Protein AF-U2P6G2-F1 (afdb_monomer_lite)

Foldseek 3Di:
DDDPDPPPDDDDDPPVPDDLVRVLVVLVVVLVCCVPDPVSVVDPVSVVVSVVSVVVSVVSVVVVVCVPDHPVVVVVVVLLVQLVVLVVVLLVLLVVQCPPPDPVLNVLSVVLNVVVVVLVQDPPDDSVSNLVSLVVNLVCCVPVSVVSCVVSVVVVSSVSNVVSD

Organism: NCBI:txid1115809

Secondary structure (DSSP, 8-state):
--------------GGG--HHHHHHHHHHHHHHHHH-TTGGG-HHHHHHHHHHHHHHHHHHHHHHHHS--HHHHHHHHHHHHHHHHHHHHHHHHHHHTT-SSHHHHHHHHHHHHHHHHHT--TTS-HHHHHHHHHHHHHHHHTTTHHHHHHTT-HHHHHHHHHH-

Radius of gyration: 31.54 Å; chains: 1; bounding box: 61×28×94 Å

Sequence (165 aa):
MANESKVIQIDTIGLHGMTNDAHFMYMKDVENAMETDKVAKTMERIQANVAILKAAVDKEDEYLILSKKSQYTDKITTKDKERDSIFRGYRTAVKGLLRMPVADMAKAAADLWQHLKDYDIAPNMQLERETARIMNLVDDLDTKYAAQVKILSLKPYVDALKAAN

Structure (mmCIF, N/CA/C/O backbone):
data_AF-U2P6G2-F1
#
_entry.id   AF-U2P6G2-F1
#
loop_
_atom_site.group_PDB
_atom_site.id
_atom_site.type_symbol
_atom_site.label_atom_id
_atom_site.label_alt_id
_atom_site.label_comp_id
_atom_site.label_asym_id
_atom_site.label_entity_id
_atom_site.label_seq_id
_atom_site.pdbx_PDB_ins_code
_atom_site.Cartn_x
_atom_site.Cartn_y
_atom_site.Cartn_z
_atom_site.occupancy
_atom_site.B_iso_or_equiv
_atom_site.auth_seq_id
_atom_site.auth_comp_id
_atom_site.auth_asym_id
_atom_site.auth_atom_id
_atom_site.pdbx_PDB_model_num
ATOM 1 N N . MET A 1 1 ? -35.240 15.792 66.476 1.00 39.00 1 MET A N 1
ATOM 2 C CA . MET A 1 1 ? -35.443 15.401 65.065 1.00 39.00 1 MET A CA 1
ATOM 3 C C . MET A 1 1 ? -34.060 15.302 64.452 1.00 39.00 1 MET A C 1
ATOM 5 O O . MET A 1 1 ? -33.349 16.297 64.468 1.00 39.00 1 MET A O 1
ATOM 9 N N . ALA A 1 2 ? -33.606 14.093 64.122 1.00 41.34 2 ALA A N 1
ATOM 10 C CA . ALA A 1 2 ? -32.206 13.830 63.802 1.00 41.34 2 ALA A CA 1
ATOM 11 C C . ALA A 1 2 ? -31.964 13.807 62.286 1.00 41.34 2 ALA A C 1
ATOM 13 O O . ALA A 1 2 ? -32.577 13.018 61.579 1.00 41.34 2 ALA A O 1
ATOM 14 N N . ASN A 1 3 ? -31.013 14.650 61.880 1.00 46.12 3 ASN A N 1
ATOM 15 C CA . ASN A 1 3 ? -30.025 14.460 60.820 1.00 46.12 3 ASN A CA 1
ATOM 16 C C . ASN A 1 3 ? -30.546 14.161 59.401 1.00 46.12 3 ASN A C 1
ATOM 18 O O . ASN A 1 3 ? -30.533 13.021 58.942 1.00 46.12 3 ASN A O 1
ATOM 22 N N . GLU A 1 4 ? -30.894 15.219 58.666 1.00 51.47 4 GLU A N 1
ATOM 23 C CA . GLU A 1 4 ? -30.847 15.191 57.204 1.00 51.47 4 GLU A CA 1
ATOM 24 C C . GLU A 1 4 ? -29.383 15.014 56.787 1.00 51.47 4 GLU A C 1
ATOM 26 O O . GLU A 1 4 ? -28.568 15.937 56.843 1.00 51.47 4 GLU A O 1
ATOM 31 N N . SER A 1 5 ? -29.019 13.786 56.426 1.00 54.84 5 SER A N 1
ATOM 32 C CA . SER A 1 5 ? -27.757 13.485 55.764 1.00 54.84 5 SER A CA 1
ATOM 33 C C . SER A 1 5 ? -27.605 14.416 54.561 1.00 54.84 5 SER A C 1
ATOM 35 O O . SER A 1 5 ? -28.368 14.301 53.603 1.00 54.84 5 SER A O 1
ATOM 37 N N . LYS A 1 6 ? -26.631 15.335 54.608 1.00 56.66 6 LYS A N 1
ATOM 38 C CA . LYS A 1 6 ? -26.174 16.104 53.443 1.00 56.66 6 LYS A CA 1
ATOM 39 C C . LYS A 1 6 ? -25.606 15.126 52.418 1.00 56.66 6 LYS A C 1
ATOM 41 O O . LYS A 1 6 ? -24.405 14.872 52.384 1.00 56.66 6 LYS A O 1
ATOM 46 N N . VAL A 1 7 ? -26.483 14.544 51.612 1.00 61.47 7 VAL A N 1
ATOM 47 C CA . VAL A 1 7 ? -26.094 13.835 50.402 1.00 61.47 7 VAL A CA 1
ATOM 48 C C . VAL A 1 7 ? -25.554 14.907 49.465 1.00 61.47 7 VAL A C 1
ATOM 50 O O . VAL A 1 7 ? -26.285 15.804 49.050 1.00 61.47 7 VAL A O 1
ATOM 53 N N . ILE A 1 8 ? -24.248 14.873 49.208 1.00 64.12 8 ILE A N 1
ATOM 54 C CA . ILE A 1 8 ? -23.627 15.740 48.210 1.00 64.12 8 ILE A CA 1
ATOM 55 C C . ILE A 1 8 ? -24.179 15.281 46.862 1.00 64.12 8 ILE A C 1
ATOM 57 O O . ILE A 1 8 ? -23.872 14.181 46.404 1.00 64.12 8 ILE A O 1
ATOM 61 N N . GLN A 1 9 ? -25.050 16.093 46.267 1.00 65.81 9 GLN A N 1
ATOM 62 C CA . GLN A 1 9 ? -25.583 15.826 44.941 1.00 65.81 9 GLN A CA 1
ATOM 63 C C . GLN A 1 9 ? -24.444 15.983 43.932 1.00 65.81 9 GLN A C 1
ATOM 65 O O . GLN A 1 9 ? -23.849 17.053 43.817 1.00 65.81 9 GLN A O 1
ATOM 70 N N . ILE A 1 10 ? -24.124 14.901 43.226 1.00 69.75 10 ILE A N 1
ATOM 71 C CA . ILE A 1 10 ? -23.267 14.977 42.045 1.00 69.75 10 ILE A CA 1
ATOM 72 C C . ILE A 1 10 ? -24.093 15.674 40.964 1.00 69.75 10 ILE A C 1
ATOM 74 O O . ILE A 1 10 ? -25.221 15.261 40.703 1.00 69.75 10 ILE A O 1
ATOM 78 N N . ASP A 1 11 ? -23.548 16.753 40.405 1.00 70.06 11 ASP A N 1
ATOM 79 C CA . ASP A 1 11 ? -24.224 17.573 39.401 1.00 70.06 11 ASP A CA 1
ATOM 80 C C . ASP A 1 11 ? -24.158 16.872 38.029 1.00 70.06 11 ASP A C 1
ATOM 82 O O . ASP A 1 11 ? -24.821 15.859 37.813 1.00 70.06 11 ASP A O 1
ATOM 86 N N . THR A 1 12 ? -23.293 17.317 37.115 1.00 68.00 12 THR A N 1
ATOM 87 C CA . THR A 1 12 ? -23.110 16.666 35.807 1.00 68.00 12 THR A CA 1
ATOM 88 C C . THR A 1 12 ? -21.743 15.992 35.717 1.00 68.00 12 THR A C 1
ATOM 90 O O . THR A 1 12 ? -20.712 16.632 35.918 1.00 68.00 12 THR A O 1
ATOM 93 N N . ILE A 1 13 ? -21.714 14.701 35.374 1.00 70.56 13 ILE A N 1
ATOM 94 C CA . ILE A 1 13 ? -20.464 14.002 35.051 1.00 70.56 13 ILE A CA 1
ATOM 95 C C . ILE A 1 13 ? -20.005 14.478 33.666 1.00 70.56 13 ILE A C 1
ATOM 97 O O . ILE A 1 13 ? -20.688 14.274 32.663 1.00 70.56 13 ILE A O 1
ATOM 101 N N . GLY A 1 14 ? -18.849 15.140 33.608 1.00 71.50 14 GLY A N 1
ATOM 102 C CA . GLY A 1 14 ? -18.268 15.686 32.379 1.00 71.50 14 GLY A CA 1
ATOM 103 C C . GLY A 1 14 ? -17.639 14.619 31.481 1.00 71.50 14 GLY A C 1
ATOM 104 O O . GLY A 1 14 ? -16.422 14.581 31.334 1.00 71.50 14 GLY A O 1
ATOM 105 N N . LEU A 1 15 ? -18.461 13.773 30.856 1.00 67.00 15 LEU A N 1
ATOM 106 C CA . LEU A 1 15 ? -18.000 12.642 30.033 1.00 67.00 15 LEU A CA 1
ATOM 107 C C . LEU A 1 15 ? -17.249 13.070 28.756 1.00 67.00 15 LEU A C 1
ATOM 109 O O . LEU A 1 15 ? -16.386 12.346 28.277 1.00 67.00 15 LEU A O 1
ATOM 113 N N . HIS A 1 16 ? -17.534 14.265 28.224 1.00 68.56 16 HIS A N 1
ATOM 114 C CA . HIS A 1 16 ? -16.947 14.790 26.979 1.00 68.56 16 HIS A CA 1
ATOM 115 C C . HIS A 1 16 ? -15.408 14.859 26.992 1.00 68.56 16 HIS A C 1
ATOM 117 O O . HIS A 1 16 ? -14.782 14.699 25.945 1.00 68.56 16 HIS A O 1
ATOM 123 N N . GLY A 1 17 ? -14.802 15.116 28.154 1.00 72.75 17 GLY A N 1
ATOM 124 C CA . GLY A 1 17 ? -13.350 15.253 28.285 1.00 72.75 17 GLY A CA 1
ATOM 125 C C . GLY A 1 17 ? -12.617 13.950 28.607 1.00 72.75 17 GLY A C 1
ATOM 126 O O . GLY A 1 17 ? -11.392 13.965 28.714 1.00 72.75 17 GLY A O 1
ATOM 127 N N . MET A 1 18 ? -13.333 12.840 28.809 1.00 81.12 18 MET A N 1
ATOM 128 C CA . MET A 1 18 ? -12.726 11.574 29.211 1.00 81.12 18 MET A CA 1
ATOM 129 C C . MET A 1 18 ? -12.208 10.820 27.988 1.00 81.12 18 MET A C 1
ATOM 131 O O . MET A 1 18 ? -12.921 10.628 27.006 1.00 81.12 18 MET A O 1
ATOM 135 N N . THR A 1 19 ? -10.956 10.366 28.053 1.00 84.50 19 THR A N 1
ATOM 136 C CA . THR A 1 19 ? -10.454 9.370 27.103 1.00 84.50 19 THR A CA 1
ATOM 137 C C . THR A 1 19 ? -11.186 8.043 27.319 1.00 84.50 19 THR A C 1
ATOM 139 O O . THR A 1 19 ? -11.659 7.774 28.424 1.00 84.50 19 THR A O 1
ATOM 142 N N . ASN A 1 20 ? -11.248 7.188 26.292 1.00 84.19 20 ASN A N 1
ATOM 143 C CA . ASN A 1 20 ? -11.922 5.887 26.400 1.00 84.19 20 ASN A CA 1
ATOM 144 C C . ASN A 1 20 ? -11.376 5.044 27.571 1.00 84.19 20 ASN A C 1
ATOM 146 O O . ASN A 1 20 ? -12.158 4.444 28.296 1.00 84.19 20 ASN A O 1
ATOM 150 N N . ASP A 1 21 ? -10.058 5.061 27.826 1.00 83.12 21 ASP A N 1
ATOM 151 C CA . ASP A 1 21 ? -9.473 4.356 28.980 1.00 83.12 21 ASP A CA 1
ATOM 152 C C . ASP A 1 21 ? -9.928 4.960 30.327 1.00 83.12 21 ASP A C 1
ATOM 154 O O . ASP A 1 21 ? -10.181 4.229 31.282 1.00 83.12 21 ASP A O 1
ATOM 158 N N . ALA A 1 22 ? -10.057 6.291 30.422 1.00 86.62 22 ALA A N 1
ATOM 159 C CA . ALA A 1 22 ? -10.524 6.948 31.644 1.00 86.62 22 ALA A CA 1
ATOM 160 C C . ALA A 1 22 ? -12.007 6.659 31.914 1.00 86.62 22 ALA A C 1
ATOM 162 O O . ALA A 1 22 ? -12.395 6.468 33.066 1.00 86.62 22 ALA A O 1
ATOM 163 N N . HIS A 1 23 ? -12.826 6.614 30.860 1.00 89.19 23 HIS A N 1
ATOM 164 C CA . HIS A 1 23 ? -14.231 6.224 30.956 1.00 89.19 23 HIS A CA 1
ATOM 165 C C . HIS A 1 23 ? -14.369 4.771 31.422 1.00 89.19 23 HIS A C 1
ATOM 167 O O . HIS A 1 23 ? -15.064 4.511 32.402 1.00 89.19 23 HIS A O 1
ATOM 173 N N . PHE A 1 24 ? -13.639 3.849 30.792 1.00 89.81 24 PHE A N 1
ATOM 174 C CA . PHE A 1 24 ? -13.659 2.436 31.155 1.00 89.81 24 PHE A CA 1
ATOM 175 C C . PHE A 1 24 ? -13.279 2.206 32.624 1.00 89.81 24 PHE A C 1
ATOM 177 O O . PHE A 1 24 ? -13.990 1.514 33.354 1.00 89.81 24 PHE A O 1
ATOM 184 N N . MET A 1 25 ? -12.201 2.847 33.095 1.00 89.69 25 MET A N 1
ATOM 185 C CA . MET A 1 25 ? -11.783 2.749 34.498 1.00 89.69 25 MET A CA 1
ATOM 186 C C . MET A 1 25 ? -12.842 3.296 35.457 1.00 89.69 25 MET A C 1
ATOM 188 O O . MET A 1 25 ? -13.141 2.657 36.462 1.00 89.69 25 MET A O 1
ATOM 192 N N . TYR A 1 26 ? -13.460 4.432 35.122 1.00 90.00 26 TYR A N 1
ATOM 193 C CA . TYR A 1 26 ? -14.559 4.978 35.913 1.00 90.00 26 TYR A CA 1
ATOM 194 C C . TYR A 1 26 ? -15.734 3.995 36.005 1.00 90.00 26 TYR A C 1
ATOM 196 O O . TYR A 1 26 ? -16.240 3.742 37.096 1.00 90.00 26 TYR A O 1
ATOM 204 N N . MET A 1 27 ? -16.138 3.384 34.889 1.00 91.62 27 MET A N 1
ATOM 205 C CA . MET A 1 27 ? -17.233 2.411 34.878 1.00 91.62 27 MET A CA 1
ATOM 206 C C . MET A 1 27 ? -16.897 1.137 35.663 1.00 91.62 27 MET A C 1
ATOM 208 O O . MET A 1 27 ? -17.776 0.597 36.338 1.00 91.62 27 MET A O 1
ATOM 212 N N . LYS A 1 28 ? -15.629 0.702 35.663 1.00 90.81 28 LYS A N 1
ATOM 213 C CA . LYS A 1 28 ? -15.159 -0.410 36.503 1.00 90.81 28 LYS A CA 1
ATOM 214 C C . LYS A 1 28 ? -15.216 -0.078 37.995 1.00 90.81 28 LYS A C 1
ATOM 216 O O . LYS A 1 28 ? -15.590 -0.928 38.804 1.00 90.81 28 LYS A O 1
ATOM 221 N N . ASP A 1 29 ? -14.906 1.160 38.368 1.00 91.38 29 ASP A N 1
ATOM 222 C CA . ASP A 1 29 ? -15.040 1.629 39.749 1.00 91.38 29 ASP A CA 1
ATOM 223 C C . ASP A 1 29 ? -16.511 1.706 40.182 1.00 91.38 29 ASP A C 1
ATOM 225 O O . ASP A 1 29 ? -16.843 1.299 41.298 1.00 91.38 29 ASP A O 1
ATOM 229 N N . VAL A 1 30 ? -17.411 2.158 39.297 1.00 89.38 30 VAL A N 1
ATOM 230 C CA . VAL A 1 30 ? -18.862 2.141 39.552 1.00 89.38 30 VAL A CA 1
ATOM 231 C C . VAL A 1 30 ? -19.367 0.710 39.733 1.00 89.38 30 VAL A C 1
ATOM 233 O O . VAL A 1 30 ? -20.077 0.441 40.701 1.00 89.38 30 VAL A O 1
ATOM 236 N N . GLU A 1 31 ? -18.983 -0.218 38.852 1.00 90.25 31 GLU A N 1
ATOM 237 C CA . GLU A 1 31 ? -19.295 -1.644 38.992 1.00 90.25 31 GLU A CA 1
ATOM 238 C C . GLU A 1 31 ? -18.855 -2.160 40.372 1.00 90.25 31 GLU A C 1
ATOM 240 O O . GLU A 1 31 ? -19.688 -2.641 41.143 1.00 90.25 31 GLU A O 1
ATOM 245 N N . ASN A 1 32 ? -17.581 -1.969 40.731 1.00 89.44 32 ASN A N 1
ATOM 246 C CA . ASN A 1 32 ? -17.019 -2.407 42.011 1.00 89.44 32 ASN A CA 1
ATOM 247 C C . ASN A 1 32 ? -17.745 -1.800 43.221 1.00 89.44 32 ASN A C 1
ATOM 249 O O . ASN A 1 32 ? -17.992 -2.492 44.213 1.00 89.44 32 ASN A O 1
ATOM 253 N N . ALA A 1 33 ? -18.104 -0.516 43.169 1.00 88.88 33 ALA A N 1
ATOM 254 C CA . ALA A 1 33 ? -18.842 0.140 44.245 1.00 88.88 33 ALA A CA 1
ATOM 255 C C . ALA A 1 33 ? -20.230 -0.495 44.440 1.00 88.88 33 ALA A C 1
ATOM 257 O O . ALA A 1 33 ? -20.615 -0.821 45.566 1.00 88.88 33 ALA A O 1
ATOM 258 N N . MET A 1 34 ? -20.953 -0.755 43.348 1.00 85.38 34 MET A N 1
ATOM 259 C CA . MET A 1 34 ? -22.274 -1.391 43.394 1.00 85.38 34 MET A CA 1
ATOM 260 C C . MET A 1 34 ? -22.211 -2.852 43.868 1.00 85.38 34 MET A C 1
ATOM 262 O O . MET A 1 34 ? -23.137 -3.346 44.513 1.00 85.38 34 MET A O 1
ATOM 266 N N . GLU A 1 35 ? -21.102 -3.534 43.590 1.00 83.25 35 GLU A N 1
ATOM 267 C CA . GLU A 1 35 ? -20.820 -4.906 44.019 1.00 83.25 35 GLU A CA 1
ATOM 268 C C . GLU A 1 35 ? -20.334 -5.037 45.459 1.00 83.25 35 GLU A C 1
ATOM 270 O O . GLU A 1 35 ? -20.285 -6.144 45.995 1.00 83.25 35 GLU A O 1
ATOM 275 N N . THR A 1 36 ? -19.912 -3.953 46.096 1.00 86.12 36 THR A N 1
ATOM 276 C CA . THR A 1 36 ? -19.357 -3.982 47.456 1.00 86.12 36 THR A CA 1
ATOM 277 C C . THR A 1 36 ? -20.287 -3.330 48.468 1.00 86.12 36 THR A C 1
ATOM 279 O O . THR A 1 36 ? -20.277 -3.730 49.637 1.00 86.12 36 THR A O 1
ATOM 282 N N . ASP A 1 37 ? -21.153 -2.417 48.025 1.00 88.00 37 ASP A N 1
ATOM 283 C CA . ASP A 1 37 ? -22.135 -1.764 48.878 1.00 88.00 37 ASP A CA 1
ATOM 284 C C . ASP A 1 37 ? -23.149 -2.762 49.470 1.00 88.00 37 ASP A C 1
ATOM 286 O O . ASP A 1 37 ? -23.779 -3.573 48.785 1.00 88.00 37 ASP A O 1
ATOM 290 N N . LYS A 1 38 ? -23.302 -2.714 50.797 1.00 83.75 38 LYS A N 1
ATOM 291 C CA . LYS A 1 38 ? -24.117 -3.675 51.554 1.00 83.75 38 LYS A CA 1
ATOM 292 C C . LYS A 1 38 ? -25.619 -3.488 51.335 1.00 83.75 38 LYS A C 1
ATOM 294 O O . LYS A 1 38 ? -26.359 -4.453 51.493 1.00 83.75 38 LYS A O 1
ATOM 299 N N . VAL A 1 39 ? -26.067 -2.276 51.008 1.00 82.50 39 VAL A N 1
ATOM 300 C CA . VAL A 1 39 ? -27.485 -1.948 50.793 1.00 82.50 39 VAL A CA 1
ATOM 301 C C . VAL A 1 39 ? -27.872 -2.228 49.342 1.00 82.50 39 VAL A C 1
ATOM 303 O O . VAL A 1 39 ? -28.914 -2.822 49.084 1.00 82.50 39 VAL A O 1
ATOM 306 N N . ALA A 1 40 ? -27.005 -1.896 48.387 1.00 76.88 40 ALA A N 1
ATOM 307 C CA . ALA A 1 40 ? -27.194 -2.199 46.972 1.00 76.88 40 ALA A CA 1
ATOM 308 C C . ALA A 1 40 ? -27.365 -3.707 46.712 1.00 76.88 40 ALA A C 1
ATOM 310 O O . ALA A 1 40 ? -28.152 -4.106 45.851 1.00 76.88 40 ALA A O 1
ATOM 311 N N . LYS A 1 41 ? -26.678 -4.553 47.493 1.00 79.75 41 LYS A N 1
ATOM 312 C CA . LYS A 1 41 ? -26.791 -6.022 47.433 1.00 79.75 41 LYS A CA 1
ATOM 313 C C . LYS A 1 41 ? -28.154 -6.576 47.800 1.00 79.75 41 LYS A C 1
ATOM 315 O O . LYS A 1 41 ? -28.541 -7.617 47.281 1.00 79.75 41 LYS A O 1
ATOM 320 N N . THR A 1 42 ? -28.865 -5.923 48.711 1.00 81.19 42 THR A N 1
ATOM 321 C CA . THR A 1 42 ? -30.153 -6.426 49.204 1.00 81.19 42 THR A CA 1
ATOM 322 C C . THR A 1 42 ? -31.324 -5.969 48.336 1.00 81.19 42 THR A C 1
ATOM 324 O O . THR A 1 42 ? -32.430 -6.483 48.482 1.00 81.19 42 THR A O 1
ATOM 327 N N . MET A 1 43 ? -31.092 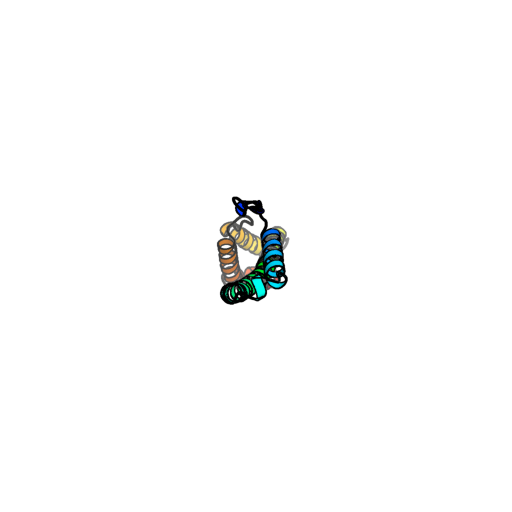-5.033 47.409 1.00 85.69 43 MET A N 1
ATOM 328 C CA . MET A 1 43 ? -32.111 -4.494 46.514 1.00 85.69 43 MET A CA 1
ATOM 329 C C . MET A 1 43 ? -32.099 -5.197 45.153 1.00 85.69 43 MET A C 1
ATOM 331 O O . MET A 1 43 ? -31.259 -4.930 44.296 1.00 85.69 43 MET A O 1
ATOM 335 N N . GLU A 1 44 ? -33.104 -6.032 44.910 1.00 83.69 44 GLU A N 1
ATOM 336 C CA . GLU A 1 44 ? -33.234 -6.847 43.694 1.00 83.69 44 GLU A CA 1
ATOM 337 C C . GLU A 1 44 ? -33.227 -6.013 42.394 1.00 83.69 44 GLU A C 1
ATOM 339 O O . GLU A 1 44 ? -32.531 -6.341 41.432 1.00 83.69 44 GLU A O 1
ATOM 344 N N . ARG A 1 45 ? -33.905 -4.854 42.391 1.00 82.00 45 ARG A N 1
ATOM 345 C CA . ARG A 1 45 ? -33.905 -3.910 41.253 1.00 82.00 45 ARG A CA 1
ATOM 346 C C . ARG A 1 45 ? -32.512 -3.358 40.942 1.00 82.00 45 ARG A C 1
ATOM 348 O O . ARG A 1 45 ? -32.216 -3.044 39.792 1.00 82.00 45 ARG A O 1
ATOM 355 N N . ILE A 1 46 ? -31.673 -3.190 41.962 1.00 82.44 46 ILE A N 1
ATOM 356 C CA . ILE A 1 46 ? -30.299 -2.719 41.781 1.00 82.44 46 ILE A CA 1
ATOM 357 C C . ILE A 1 46 ? -29.457 -3.843 41.183 1.00 82.44 46 ILE A C 1
ATOM 359 O O . ILE A 1 46 ? -28.777 -3.614 40.189 1.00 82.44 46 ILE A O 1
ATOM 363 N N . GLN A 1 47 ? -29.578 -5.063 41.707 1.00 84.44 47 GLN A N 1
ATOM 364 C CA . GLN A 1 47 ? -28.838 -6.227 41.211 1.00 84.44 47 GLN A CA 1
ATOM 365 C C . GLN A 1 47 ? -29.128 -6.539 39.734 1.00 84.44 47 GLN A C 1
ATOM 367 O O . GLN A 1 47 ? -28.201 -6.822 38.976 1.00 84.44 47 GLN A O 1
ATOM 372 N N . ALA A 1 48 ? -30.381 -6.392 39.289 1.00 87.12 48 ALA A N 1
ATOM 373 C CA . ALA A 1 48 ? -30.733 -6.538 37.874 1.00 87.12 48 ALA A CA 1
ATOM 374 C C . ALA A 1 48 ? -29.975 -5.543 36.971 1.00 87.12 48 ALA A C 1
ATOM 376 O O . ALA A 1 48 ? -29.474 -5.917 35.912 1.00 87.12 48 ALA A O 1
ATOM 377 N N . ASN A 1 49 ? -29.834 -4.287 37.407 1.00 86.50 49 ASN A N 1
ATOM 378 C CA . ASN A 1 49 ? -29.086 -3.271 36.664 1.00 86.50 49 ASN A CA 1
ATOM 379 C C . ASN A 1 49 ? -27.568 -3.465 36.760 1.00 86.50 49 ASN A C 1
ATOM 381 O O . ASN A 1 49 ? -26.870 -3.176 35.793 1.00 86.50 49 ASN A O 1
ATOM 385 N N . VAL A 1 50 ? -27.053 -3.984 37.881 1.00 88.81 50 VAL A N 1
ATOM 386 C CA . VAL A 1 50 ? -25.628 -4.330 38.026 1.00 88.81 50 VAL A CA 1
ATOM 387 C C . VAL A 1 50 ? -25.233 -5.412 37.023 1.00 88.81 50 VAL A C 1
ATOM 389 O O . VAL A 1 50 ? -24.197 -5.287 36.380 1.00 88.81 50 VAL A O 1
ATOM 392 N N . ALA A 1 51 ? -26.071 -6.429 36.813 1.00 88.81 51 ALA A N 1
ATOM 393 C CA . ALA A 1 51 ? -25.806 -7.459 35.807 1.00 88.81 51 ALA A CA 1
ATOM 394 C C . ALA A 1 51 ? -25.743 -6.886 34.377 1.00 88.81 51 ALA A C 1
ATOM 396 O O . ALA A 1 51 ? -24.863 -7.252 33.599 1.00 88.81 51 ALA A O 1
ATOM 397 N N . ILE A 1 52 ? -26.643 -5.955 34.039 1.00 92.50 52 ILE A N 1
ATOM 398 C CA . ILE A 1 52 ? -26.638 -5.263 32.739 1.00 92.50 52 ILE A CA 1
ATOM 399 C C . ILE A 1 52 ? -25.386 -4.389 32.598 1.00 92.50 52 ILE A C 1
ATOM 401 O O . ILE A 1 52 ? -24.737 -4.416 31.554 1.00 92.50 52 ILE A O 1
ATOM 405 N N . LEU A 1 53 ? -25.034 -3.644 33.650 1.00 91.25 53 LEU A N 1
ATOM 406 C CA . LEU A 1 53 ? -23.839 -2.804 33.695 1.00 91.25 53 LEU A CA 1
ATOM 407 C C . LEU A 1 53 ? -22.576 -3.636 33.468 1.00 91.25 53 LEU A C 1
ATOM 409 O O . LEU A 1 53 ? -21.766 -3.268 32.628 1.00 91.25 53 LEU A O 1
ATOM 413 N N . LYS A 1 54 ? -22.441 -4.779 34.145 1.00 92.50 54 LYS A N 1
ATOM 414 C CA . LYS A 1 54 ? -21.312 -5.700 33.961 1.00 92.50 54 LYS A CA 1
ATOM 415 C C . LYS A 1 54 ? -21.159 -6.159 32.524 1.00 92.50 54 LYS A C 1
ATOM 417 O O . LYS A 1 54 ? -20.093 -6.009 31.945 1.00 92.50 54 LYS A O 1
ATOM 422 N N . ALA A 1 55 ? -22.247 -6.640 31.925 1.00 93.81 55 ALA A N 1
ATOM 423 C CA . ALA A 1 55 ? -22.227 -7.063 30.531 1.00 93.81 55 ALA A CA 1
ATOM 424 C C . ALA A 1 55 ? -21.844 -5.911 29.581 1.00 93.81 55 ALA A C 1
ATOM 426 O O . ALA A 1 55 ? -21.197 -6.143 28.560 1.00 93.81 55 ALA A O 1
ATOM 427 N N . ALA A 1 56 ? -22.229 -4.672 29.903 1.00 92.56 56 ALA A N 1
ATOM 428 C CA . ALA A 1 56 ? -21.832 -3.495 29.138 1.00 92.56 56 ALA A CA 1
ATOM 429 C C . ALA A 1 56 ? -20.346 -3.142 29.327 1.00 92.56 56 ALA A C 1
ATOM 431 O O . ALA A 1 56 ? -19.681 -2.862 28.334 1.00 92.56 56 ALA A O 1
ATOM 432 N N . VAL A 1 57 ? -19.822 -3.202 30.557 1.00 91.94 57 VAL A N 1
ATOM 433 C CA . VAL A 1 57 ? -18.404 -2.948 30.872 1.00 91.94 57 VAL A CA 1
ATOM 434 C C . VAL A 1 57 ? -17.501 -4.009 30.241 1.00 91.94 57 VAL A C 1
ATOM 436 O O . VAL A 1 57 ? -16.503 -3.657 29.623 1.00 91.94 57 VAL A O 1
ATOM 439 N N . ASP A 1 58 ? -17.868 -5.289 30.297 1.00 90.88 58 ASP A N 1
ATOM 440 C CA . ASP A 1 58 ? -17.104 -6.367 29.650 1.00 90.88 58 ASP A CA 1
ATOM 441 C C . ASP A 1 58 ? -17.047 -6.178 28.124 1.00 90.88 58 ASP A C 1
ATOM 443 O O . ASP A 1 58 ? -16.014 -6.381 27.487 1.00 90.88 58 ASP A O 1
ATOM 447 N N . LYS A 1 59 ? -18.155 -5.727 27.526 1.00 90.00 59 LYS A N 1
ATOM 448 C CA . LYS A 1 59 ? -18.209 -5.399 26.098 1.00 90.00 59 LYS A CA 1
ATOM 449 C C . LYS A 1 59 ? -17.399 -4.142 2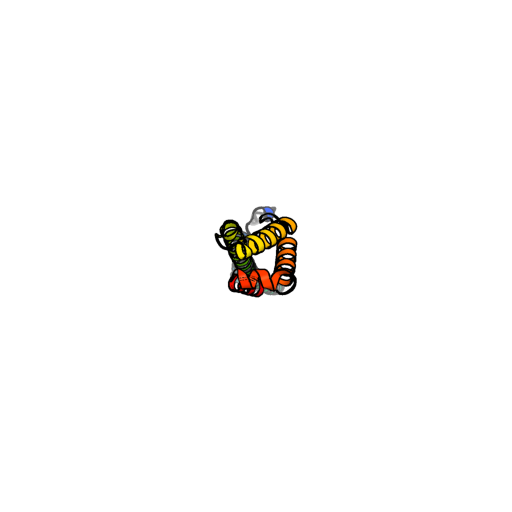5.761 1.00 90.00 59 LYS A C 1
ATOM 451 O O . LYS A 1 59 ? -16.816 -4.055 24.681 1.00 90.00 59 LYS A O 1
ATOM 456 N N . GLU A 1 60 ? -17.366 -3.161 26.659 1.00 88.56 60 GLU A N 1
ATOM 457 C CA . GLU A 1 60 ? -16.509 -1.982 26.527 1.00 88.56 60 GLU A CA 1
ATOM 458 C C . GLU A 1 60 ? -15.026 -2.373 26.545 1.00 88.56 60 GLU A C 1
ATOM 460 O O . GLU A 1 60 ? -14.288 -1.891 25.690 1.00 88.56 60 GLU A O 1
ATOM 465 N N . ASP A 1 61 ? -14.608 -3.294 27.422 1.00 89.12 61 ASP A N 1
ATOM 466 C CA . ASP A 1 61 ? -13.233 -3.822 27.466 1.00 89.12 61 ASP A CA 1
ATOM 467 C C . ASP A 1 61 ? -12.833 -4.478 26.132 1.00 89.12 61 ASP A C 1
ATOM 469 O O . ASP A 1 61 ? -11.790 -4.161 25.550 1.00 89.12 61 ASP A O 1
ATOM 473 N N . GLU A 1 62 ? -13.711 -5.320 25.572 1.00 86.25 62 GLU A N 1
ATOM 474 C CA . GLU A 1 62 ? -13.503 -5.957 24.263 1.00 86.25 62 GLU A CA 1
ATOM 475 C C . GLU A 1 62 ? -13.262 -4.916 23.152 1.00 86.25 62 GLU A C 1
ATOM 477 O O . GLU A 1 62 ? -12.323 -5.035 22.352 1.00 86.25 62 GLU A O 1
ATOM 482 N N . TYR A 1 63 ? -14.070 -3.852 23.110 1.00 83.12 63 TYR A N 1
ATOM 483 C CA . TYR A 1 63 ? -13.910 -2.789 22.116 1.00 83.12 63 TYR A CA 1
ATOM 484 C C . TYR A 1 63 ? -12.744 -1.846 22.408 1.00 83.12 63 TYR A C 1
ATOM 486 O O . TYR A 1 63 ? -12.131 -1.332 21.468 1.00 83.12 63 TYR A O 1
ATOM 494 N N . LEU A 1 64 ? -12.395 -1.629 23.675 1.00 80.94 64 LEU A N 1
ATOM 495 C CA . LEU A 1 64 ? -11.239 -0.832 24.068 1.00 80.94 64 LEU A CA 1
ATOM 496 C C . LEU A 1 64 ? -9.944 -1.486 23.566 1.00 80.94 64 LEU A C 1
ATOM 498 O O . LEU A 1 64 ? -9.056 -0.790 23.067 1.00 80.94 64 LEU A O 1
ATOM 502 N N . ILE A 1 65 ? -9.868 -2.821 23.606 1.00 69.56 65 ILE A N 1
ATOM 503 C CA . ILE A 1 65 ? -8.778 -3.603 23.007 1.00 69.56 65 ILE A CA 1
ATOM 504 C C . ILE A 1 65 ? -8.753 -3.427 21.479 1.00 69.56 65 ILE A C 1
ATOM 506 O O . ILE A 1 65 ? -7.689 -3.176 20.913 1.00 69.56 65 ILE A O 1
ATOM 510 N N . LEU A 1 66 ? -9.904 -3.490 20.801 1.00 62.03 66 LEU A N 1
ATOM 511 C CA . LEU A 1 66 ? -10.000 -3.283 19.344 1.00 62.03 66 LEU A CA 1
ATOM 512 C C . LEU A 1 66 ? -9.622 -1.855 18.908 1.00 62.03 66 LEU A C 1
ATOM 514 O O . LEU A 1 66 ? -9.031 -1.664 17.842 1.00 62.03 66 LEU A O 1
ATOM 518 N N . SER A 1 67 ? -9.931 -0.850 19.732 1.00 61.81 67 SER A N 1
ATOM 519 C CA . SER A 1 67 ? -9.593 0.557 19.487 1.00 61.81 67 SER A CA 1
ATOM 520 C C . SER A 1 67 ? -8.087 0.830 19.577 1.00 61.81 67 SER A C 1
ATOM 522 O O . SER A 1 67 ? -7.613 1.840 19.046 1.00 61.81 67 SER A O 1
ATOM 524 N N . LYS A 1 68 ? -7.308 -0.052 20.216 1.00 60.91 68 LYS A N 1
ATOM 525 C CA . LYS A 1 68 ? -5.844 0.040 20.300 1.00 60.91 68 LYS A CA 1
ATOM 526 C C . LYS A 1 68 ? -5.227 -0.472 18.998 1.00 60.91 68 LYS A C 1
ATOM 528 O O . LYS A 1 68 ? -4.668 -1.555 18.943 1.00 60.91 68 LYS A O 1
ATOM 533 N N . LYS A 1 69 ? -5.326 0.358 17.952 1.00 56.88 69 LYS A N 1
ATOM 534 C CA . LYS A 1 69 ? -4.685 0.209 16.633 1.00 56.88 69 LYS A CA 1
ATOM 535 C C . LYS A 1 69 ? -5.011 -1.127 15.945 1.00 56.88 69 LYS A C 1
ATOM 537 O O . LYS A 1 69 ? -4.400 -2.160 16.196 1.00 56.88 69 LYS A O 1
ATOM 542 N N . SER A 1 70 ? -5.954 -1.087 15.006 1.00 63.81 70 SER A N 1
ATOM 543 C CA . SER A 1 70 ? -6.308 -2.258 14.202 1.00 63.81 70 SER A CA 1
ATOM 544 C C . SER A 1 70 ? -5.065 -2.862 13.538 1.00 63.81 70 SER A C 1
ATOM 546 O O . SER A 1 70 ? -4.394 -2.213 12.731 1.00 63.81 70 SER A O 1
ATOM 548 N N . GLN A 1 71 ? -4.785 -4.137 13.828 1.00 60.62 71 GLN A N 1
ATOM 549 C CA . GLN A 1 71 ? -3.729 -4.901 13.154 1.00 60.62 71 GLN A CA 1
ATOM 550 C C . GLN A 1 71 ? -3.909 -4.900 11.627 1.00 60.62 71 GLN A C 1
ATOM 552 O O . GLN A 1 71 ? -2.946 -5.090 10.886 1.00 60.62 71 GLN A O 1
ATOM 557 N N . TYR A 1 72 ? -5.137 -4.691 11.143 1.00 61.97 72 TYR A N 1
ATOM 558 C CA . TYR A 1 72 ? -5.437 -4.602 9.719 1.00 61.97 72 TYR A CA 1
ATOM 559 C C . TYR A 1 72 ? -4.907 -3.309 9.102 1.00 61.97 72 TYR A C 1
ATOM 561 O O . TYR A 1 72 ? -4.355 -3.362 8.008 1.00 61.97 72 TYR A O 1
ATOM 569 N N . THR A 1 73 ? -4.981 -2.177 9.809 1.00 64.62 73 THR A N 1
ATOM 570 C CA . THR A 1 73 ? -4.433 -0.901 9.324 1.00 64.62 73 THR A CA 1
ATOM 571 C C . THR A 1 73 ? -2.919 -0.990 9.138 1.00 64.62 73 THR A C 1
ATOM 573 O O . THR A 1 73 ? -2.397 -0.563 8.109 1.00 64.62 73 THR A O 1
ATOM 576 N N . ASP A 1 74 ? -2.210 -1.618 10.078 1.00 68.06 74 ASP A N 1
ATOM 577 C CA . ASP A 1 74 ? -0.758 -1.811 9.977 1.00 68.06 74 ASP A CA 1
ATOM 578 C C . ASP A 1 74 ? -0.368 -2.800 8.866 1.00 68.06 74 ASP A C 1
ATOM 580 O O . ASP A 1 74 ? 0.613 -2.575 8.149 1.00 68.06 74 ASP A O 1
ATOM 584 N N . LYS A 1 75 ? -1.155 -3.869 8.673 1.00 72.00 75 LYS A N 1
ATOM 585 C CA . LYS A 1 75 ? -0.959 -4.833 7.576 1.00 72.00 75 LYS A CA 1
ATOM 586 C C . LYS A 1 75 ? -1.179 -4.191 6.205 1.00 72.00 75 LYS A C 1
ATOM 588 O O . LYS A 1 75 ? -0.353 -4.394 5.319 1.00 72.00 75 LYS A O 1
ATOM 593 N N . ILE A 1 76 ? -2.242 -3.400 6.046 1.00 72.44 76 ILE A N 1
ATOM 594 C CA . ILE A 1 76 ? -2.539 -2.667 4.804 1.00 72.44 76 ILE A CA 1
ATOM 595 C C . ILE A 1 76 ? -1.412 -1.670 4.513 1.00 72.44 76 ILE A C 1
ATOM 597 O O . ILE A 1 76 ? -0.800 -1.734 3.454 1.00 72.44 76 ILE A O 1
ATOM 601 N N . THR A 1 77 ? -1.022 -0.869 5.511 1.00 76.12 77 THR A N 1
ATOM 602 C CA . THR A 1 77 ? 0.064 0.118 5.372 1.00 76.12 77 THR A CA 1
ATOM 603 C C . THR A 1 77 ? 1.398 -0.531 4.987 1.00 76.12 77 THR A C 1
ATOM 605 O O . THR A 1 77 ? 2.181 0.041 4.230 1.00 76.12 77 THR A O 1
ATOM 608 N N . THR A 1 78 ? 1.699 -1.718 5.523 1.00 80.00 78 THR A N 1
ATOM 609 C CA . THR A 1 78 ? 2.927 -2.451 5.175 1.00 80.00 78 THR A CA 1
ATOM 610 C C . THR A 1 78 ? 2.901 -2.925 3.727 1.00 80.00 78 THR A C 1
ATOM 612 O O . THR A 1 78 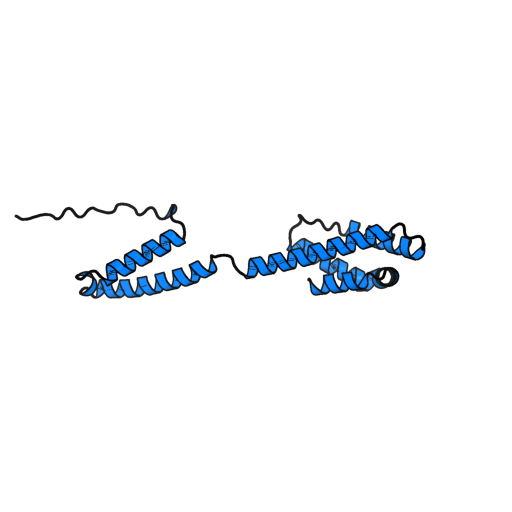? 3.881 -2.717 3.013 1.00 80.00 78 THR A O 1
ATOM 615 N N . LYS A 1 79 ? 1.778 -3.502 3.282 1.00 79.56 79 LYS A N 1
ATOM 616 C CA . LYS A 1 79 ? 1.606 -3.932 1.889 1.00 79.56 79 LYS A CA 1
ATOM 617 C C . LYS A 1 79 ? 1.678 -2.763 0.907 1.00 79.56 79 LYS A C 1
ATOM 619 O O . LYS A 1 79 ? 2.343 -2.876 -0.118 1.00 79.56 79 LYS A O 1
ATOM 624 N N . ASP A 1 80 ? 1.079 -1.624 1.247 1.00 80.31 80 ASP A N 1
ATOM 625 C CA . ASP A 1 80 ? 1.166 -0.415 0.422 1.00 80.31 80 ASP A CA 1
ATOM 626 C C . ASP A 1 80 ? 2.619 0.060 0.284 1.00 80.31 80 ASP A C 1
ATOM 628 O O . ASP A 1 80 ? 3.114 0.275 -0.820 1.00 80.31 80 ASP A O 1
ATOM 632 N N . LYS A 1 81 ? 3.365 0.126 1.395 1.00 82.94 81 LYS A N 1
ATOM 633 C CA . LYS A 1 81 ? 4.792 0.492 1.366 1.00 82.94 81 LYS A CA 1
ATOM 634 C C . LYS A 1 81 ? 5.634 -0.465 0.528 1.00 82.94 81 LYS A C 1
ATOM 636 O O . LYS A 1 81 ? 6.585 -0.023 -0.121 1.00 82.94 81 LYS A O 1
ATOM 641 N N . GLU A 1 82 ? 5.329 -1.758 0.584 1.00 87.50 82 GLU A N 1
ATOM 642 C CA . GLU A 1 82 ? 5.995 -2.781 -0.217 1.00 87.50 82 GLU A CA 1
ATOM 643 C C . GLU A 1 82 ? 5.749 -2.544 -1.711 1.00 87.50 82 GLU A C 1
ATOM 645 O O . GLU A 1 82 ? 6.717 -2.406 -2.466 1.00 87.50 82 GLU A O 1
ATOM 650 N N . ARG A 1 83 ? 4.484 -2.372 -2.120 1.00 87.56 83 ARG A N 1
ATOM 651 C CA . ARG A 1 83 ? 4.105 -2.048 -3.503 1.00 87.56 83 ARG A CA 1
ATOM 652 C C . ARG A 1 83 ? 4.816 -0.790 -4.006 1.00 87.56 83 ARG A C 1
ATOM 654 O O . ARG A 1 83 ? 5.457 -0.825 -5.060 1.00 87.56 83 ARG A O 1
ATOM 661 N N . ASP A 1 84 ? 4.790 0.294 -3.234 1.00 86.62 84 ASP A N 1
ATOM 662 C CA . ASP A 1 84 ? 5.424 1.560 -3.615 1.00 86.62 84 ASP A CA 1
ATOM 663 C C . ASP A 1 84 ? 6.942 1.427 -3.757 1.00 86.62 84 ASP A C 1
ATOM 665 O O . ASP A 1 84 ? 7.564 2.060 -4.617 1.00 86.62 84 ASP A O 1
ATOM 669 N N . SER A 1 85 ? 7.565 0.631 -2.884 1.00 89.44 85 SER A N 1
ATOM 670 C CA . SER A 1 85 ? 9.000 0.363 -2.922 1.00 89.44 85 SER A CA 1
ATOM 671 C C . SER A 1 85 ? 9.380 -0.393 -4.195 1.00 89.44 85 SER A C 1
ATOM 673 O O . SER A 1 85 ? 10.302 0.019 -4.906 1.00 89.44 85 SER A O 1
ATOM 675 N N . ILE A 1 86 ? 8.627 -1.445 -4.535 1.00 92.56 86 ILE A N 1
ATOM 676 C CA . ILE A 1 86 ? 8.841 -2.232 -5.754 1.00 92.56 86 ILE A CA 1
ATOM 677 C C . ILE A 1 86 ? 8.644 -1.348 -6.991 1.00 92.56 86 ILE A C 1
ATOM 679 O O . ILE A 1 86 ? 9.500 -1.344 -7.880 1.00 92.56 86 ILE A O 1
ATOM 683 N N . PHE A 1 87 ? 7.580 -0.538 -7.033 1.00 92.12 87 PHE A N 1
ATOM 684 C CA . PHE A 1 87 ? 7.312 0.365 -8.155 1.00 92.12 87 PHE A CA 1
ATOM 685 C C . PHE A 1 87 ? 8.421 1.411 -8.330 1.00 92.12 87 PHE A C 1
ATOM 687 O O . PHE A 1 87 ? 8.907 1.636 -9.443 1.00 92.12 87 PHE A O 1
ATOM 694 N N . ARG A 1 88 ? 8.896 2.014 -7.231 1.00 91.06 88 ARG A N 1
ATOM 695 C CA . ARG A 1 88 ? 10.050 2.928 -7.257 1.00 91.06 88 ARG A CA 1
ATOM 696 C C . ARG A 1 88 ? 11.313 2.234 -7.767 1.00 91.06 88 ARG A C 1
ATOM 698 O O . ARG A 1 88 ? 12.057 2.836 -8.549 1.00 91.06 88 ARG A O 1
ATOM 705 N N . GLY A 1 89 ? 11.537 0.982 -7.371 1.00 94.12 89 GLY A N 1
ATOM 706 C CA . GLY A 1 89 ? 12.626 0.143 -7.869 1.00 94.12 89 GLY A CA 1
ATOM 707 C C . GLY A 1 89 ? 12.541 -0.075 -9.380 1.00 94.12 89 GLY A C 1
ATOM 708 O O . GLY A 1 89 ? 13.489 0.249 -10.095 1.00 94.12 89 GLY A O 1
ATOM 709 N N . TYR A 1 90 ? 11.381 -0.513 -9.873 1.00 95.25 90 TYR A N 1
ATOM 710 C CA . TYR A 1 90 ? 11.115 -0.709 -11.299 1.00 95.25 90 TYR A CA 1
ATOM 711 C C . TYR A 1 90 ? 11.360 0.571 -12.110 1.00 95.25 90 TYR A C 1
ATOM 713 O O . TYR A 1 90 ? 12.134 0.578 -13.068 1.00 95.25 90 TYR A O 1
ATOM 721 N N . ARG A 1 91 ? 10.770 1.692 -11.679 1.00 94.38 91 ARG A N 1
ATOM 722 C CA . ARG A 1 91 ? 10.943 2.999 -12.328 1.00 94.38 91 ARG A CA 1
ATOM 723 C C . ARG A 1 91 ? 12.414 3.418 -12.387 1.00 94.38 91 ARG A C 1
ATOM 725 O O . ARG A 1 91 ? 12.860 3.966 -13.396 1.00 94.38 91 ARG A O 1
ATOM 732 N N . THR A 1 92 ? 13.168 3.171 -11.318 1.00 94.56 92 THR A N 1
ATOM 733 C CA . THR A 1 92 ? 14.600 3.494 -11.249 1.00 94.56 92 THR A CA 1
ATOM 734 C C . THR A 1 92 ? 15.418 2.603 -12.182 1.00 94.56 92 THR A C 1
ATOM 736 O O . THR A 1 92 ? 16.285 3.118 -12.887 1.00 94.56 92 THR A O 1
ATOM 739 N N . ALA A 1 93 ? 15.108 1.305 -12.253 1.00 95.50 93 ALA A N 1
ATOM 740 C CA . ALA A 1 93 ? 15.754 0.370 -13.170 1.00 95.50 93 ALA A CA 1
ATOM 741 C C . ALA A 1 93 ? 15.548 0.792 -14.633 1.00 95.50 93 ALA A C 1
ATOM 743 O O . ALA A 1 93 ? 16.523 0.970 -15.363 1.00 95.50 93 ALA A O 1
ATOM 744 N N . VAL A 1 94 ? 14.303 1.071 -15.040 1.00 96.00 94 VAL A N 1
ATOM 745 C CA . VAL A 1 94 ? 13.989 1.557 -16.397 1.00 96.00 94 VAL A CA 1
ATOM 746 C C . VAL A 1 94 ? 14.750 2.849 -16.709 1.00 96.00 94 VAL A C 1
ATOM 748 O O . VAL A 1 94 ? 15.366 2.963 -17.768 1.00 96.00 94 VAL A O 1
ATOM 751 N N . LYS A 1 95 ? 14.783 3.807 -15.771 1.00 95.38 95 LYS A N 1
ATOM 752 C CA . LYS A 1 95 ? 15.529 5.065 -15.940 1.00 95.38 95 LYS A CA 1
ATOM 753 C C . LYS A 1 95 ? 17.031 4.833 -16.132 1.00 95.38 95 LYS A C 1
ATOM 755 O O . LYS A 1 95 ? 17.646 5.507 -16.957 1.00 95.38 95 LYS A O 1
ATOM 760 N N . GLY A 1 96 ? 17.620 3.908 -15.374 1.00 94.94 96 GLY A N 1
ATOM 761 C CA . GLY A 1 96 ? 19.038 3.555 -15.480 1.00 94.94 96 GLY A CA 1
ATOM 762 C C . GLY A 1 96 ? 19.402 2.952 -16.839 1.00 94.94 96 GLY A C 1
ATOM 763 O O . GLY A 1 96 ? 20.505 3.171 -17.333 1.00 94.94 96 GLY A O 1
ATOM 764 N N . LEU A 1 97 ? 18.453 2.267 -17.479 1.00 94.62 97 LEU A N 1
ATOM 765 C CA . LEU A 1 97 ? 18.655 1.579 -18.755 1.00 94.62 97 LEU A CA 1
ATOM 766 C C . LEU A 1 97 ? 18.512 2.494 -19.989 1.00 94.62 97 LEU A C 1
ATOM 768 O O . LEU A 1 97 ? 18.835 2.083 -21.102 1.00 94.62 97 LEU A O 1
ATOM 772 N N . LEU A 1 98 ? 18.104 3.757 -19.816 1.00 94.19 98 LEU A N 1
ATOM 773 C CA . LEU A 1 98 ? 17.896 4.709 -20.920 1.00 94.19 98 LEU A CA 1
ATOM 774 C C . LEU A 1 98 ? 19.152 5.019 -21.743 1.00 94.19 98 LEU A C 1
ATOM 776 O O . LEU A 1 98 ? 19.046 5.434 -22.893 1.00 94.19 98 LEU A O 1
ATOM 780 N N . ARG A 1 99 ? 20.340 4.879 -21.147 1.00 92.25 99 ARG A N 1
ATOM 781 C CA . ARG A 1 99 ? 21.630 5.187 -21.787 1.00 92.25 99 ARG A CA 1
ATOM 782 C C . ARG A 1 99 ? 22.492 3.941 -21.978 1.00 92.25 99 ARG A C 1
ATOM 784 O O . ARG A 1 99 ? 23.717 4.033 -21.972 1.00 92.25 99 ARG A O 1
ATOM 791 N N . MET A 1 100 ? 21.855 2.778 -22.103 1.00 90.81 100 MET A N 1
ATOM 792 C CA . MET A 1 100 ? 22.566 1.530 -22.357 1.00 90.81 100 MET A CA 1
ATOM 793 C C . MET A 1 100 ? 23.351 1.603 -23.675 1.00 90.81 100 MET A C 1
ATOM 795 O O . MET A 1 100 ? 22.845 2.147 -24.657 1.00 90.81 100 MET A O 1
ATOM 799 N N . PRO A 1 101 ? 24.565 1.024 -23.733 1.00 91.38 101 PRO A N 1
ATOM 800 C CA . PRO A 1 101 ? 25.375 1.010 -24.953 1.00 91.38 101 PRO A CA 1
ATOM 801 C C . PRO A 1 101 ? 24.777 0.112 -26.049 1.00 91.38 101 PRO A C 1
ATOM 803 O O . PRO A 1 101 ? 25.143 0.225 -27.215 1.00 91.38 101 PRO A O 1
ATOM 806 N N . VAL A 1 102 ? 23.848 -0.777 -25.684 1.00 95.00 102 VAL A N 1
ATOM 807 C CA . VAL A 1 102 ? 23.113 -1.640 -26.612 1.00 95.00 102 VAL A CA 1
ATOM 808 C C . VAL A 1 102 ? 21.862 -0.901 -27.093 1.00 95.00 102 VAL A C 1
ATOM 810 O O . VAL A 1 102 ? 20.933 -0.685 -26.314 1.00 95.00 102 VAL A O 1
ATOM 813 N N . ALA A 1 103 ? 21.833 -0.532 -28.377 1.00 92.75 103 ALA A N 1
ATOM 814 C CA . ALA A 1 103 ? 20.792 0.320 -28.961 1.00 92.75 103 ALA A CA 1
ATOM 815 C C . ALA A 1 103 ? 19.366 -0.232 -28.776 1.00 92.75 103 ALA A C 1
ATOM 817 O O . ALA A 1 103 ? 18.466 0.514 -28.392 1.00 92.75 103 ALA A O 1
ATOM 818 N N . ASP A 1 104 ? 19.169 -1.538 -28.975 1.00 92.69 104 ASP A N 1
ATOM 819 C CA . ASP A 1 104 ? 17.853 -2.173 -28.826 1.00 92.69 104 ASP A CA 1
ATOM 820 C C . ASP A 1 104 ? 17.344 -2.122 -27.379 1.00 92.69 104 ASP A C 1
ATOM 822 O O . ASP A 1 104 ? 16.165 -1.860 -27.137 1.00 92.69 104 ASP A O 1
ATOM 826 N N . MET A 1 105 ? 18.240 -2.297 -26.401 1.00 94.00 105 MET A N 1
ATOM 827 C CA . MET A 1 105 ? 17.905 -2.158 -24.980 1.00 94.00 105 MET A CA 1
ATOM 828 C C . MET A 1 105 ? 17.595 -0.701 -24.625 1.00 94.00 105 MET A C 1
ATOM 830 O O . MET A 1 105 ? 16.609 -0.433 -23.945 1.00 94.00 105 MET A O 1
ATOM 834 N N . ALA A 1 106 ? 18.385 0.256 -25.117 1.00 94.94 106 ALA A N 1
ATOM 835 C CA . ALA A 1 106 ? 18.123 1.675 -24.881 1.00 94.94 106 ALA A CA 1
ATOM 836 C C . ALA A 1 106 ? 16.762 2.107 -25.456 1.00 94.94 106 ALA A C 1
ATOM 838 O O . ALA A 1 106 ? 16.014 2.831 -24.798 1.00 94.94 106 ALA A O 1
ATOM 839 N N . LYS A 1 107 ? 16.400 1.608 -26.647 1.00 96.12 107 LYS A N 1
ATOM 840 C CA . LYS A 1 107 ? 15.086 1.843 -27.259 1.00 96.12 107 LYS A CA 1
ATOM 841 C C . LYS A 1 107 ? 13.956 1.226 -26.434 1.00 96.12 107 LYS A C 1
ATOM 843 O O . LYS A 1 107 ? 13.001 1.924 -26.109 1.00 96.12 107 LYS A O 1
ATOM 848 N N . ALA A 1 108 ? 14.090 -0.038 -26.029 1.00 95.62 108 ALA A N 1
ATOM 849 C CA . ALA A 1 108 ? 13.112 -0.694 -25.161 1.00 95.62 108 ALA A CA 1
ATOM 850 C C . ALA A 1 108 ? 12.919 0.066 -23.835 1.00 95.62 108 ALA A C 1
ATOM 852 O O . ALA A 1 108 ? 11.793 0.229 -23.367 1.00 95.62 108 ALA A O 1
ATOM 853 N N . ALA A 1 109 ? 14.005 0.578 -23.247 1.00 95.94 109 ALA A N 1
ATOM 854 C CA . ALA A 1 109 ? 13.947 1.365 -22.021 1.00 95.94 109 ALA A CA 1
ATOM 855 C C . ALA A 1 109 ? 13.263 2.720 -22.246 1.00 95.94 109 ALA A C 1
ATOM 857 O O . ALA A 1 109 ? 12.507 3.167 -21.385 1.00 95.94 109 ALA A O 1
ATOM 858 N N . ALA A 1 110 ? 13.487 3.365 -23.395 1.00 96.50 110 ALA A N 1
ATOM 859 C CA . ALA A 1 110 ? 12.816 4.610 -23.759 1.00 96.50 110 ALA A CA 1
ATOM 860 C C . ALA A 1 110 ? 11.300 4.419 -23.922 1.00 96.50 110 ALA A C 1
ATOM 862 O O . ALA A 1 110 ? 10.534 5.224 -23.388 1.00 96.50 110 ALA A O 1
ATOM 863 N N . ASP A 1 111 ? 10.875 3.333 -24.574 1.00 95.94 111 ASP A N 1
ATOM 864 C CA . ASP A 1 111 ? 9.459 2.984 -24.736 1.00 95.94 111 ASP A CA 1
ATOM 865 C C . ASP A 1 111 ? 8.783 2.761 -23.370 1.00 95.94 111 ASP A C 1
ATOM 867 O O . ASP A 1 111 ? 7.740 3.354 -23.085 1.00 95.94 111 ASP A O 1
ATOM 871 N N . LEU A 1 112 ? 9.406 1.969 -22.485 1.00 96.19 112 LEU A N 1
ATOM 872 C CA . LEU A 1 112 ? 8.902 1.738 -21.124 1.00 96.19 112 LEU A CA 1
ATOM 873 C C . LEU A 1 112 ? 8.910 3.008 -20.267 1.00 96.19 112 LEU A C 1
ATOM 875 O O . LEU A 1 112 ? 8.028 3.210 -19.435 1.00 96.19 112 LEU A O 1
ATOM 879 N N . TRP A 1 113 ? 9.900 3.880 -20.450 1.00 96.44 113 TRP A N 1
ATOM 880 C CA . TRP A 1 113 ? 9.982 5.142 -19.722 1.00 96.44 113 TRP A CA 1
ATOM 881 C C . TRP A 1 113 ? 8.888 6.118 -20.139 1.00 96.44 113 TRP A C 1
ATOM 883 O O . TRP A 1 113 ? 8.335 6.810 -19.285 1.00 96.44 113 TRP A O 1
ATOM 893 N N . GLN A 1 114 ? 8.565 6.177 -21.433 1.00 95.00 114 GLN A N 1
ATOM 894 C CA . GLN A 1 114 ? 7.434 6.968 -21.901 1.00 95.00 114 GLN A CA 1
ATOM 895 C C . GLN A 1 114 ? 6.125 6.404 -21.349 1.00 95.00 114 GLN A C 1
ATOM 897 O O . GLN A 1 114 ? 5.350 7.150 -20.762 1.00 95.00 114 GLN A O 1
ATOM 902 N N . HIS A 1 115 ? 5.950 5.085 -21.398 1.00 93.88 115 HIS A N 1
ATOM 903 C CA . HIS A 1 115 ? 4.785 4.418 -20.827 1.00 93.88 115 HIS A CA 1
ATOM 904 C C . HIS A 1 115 ? 4.591 4.718 -19.327 1.00 93.88 115 HIS A C 1
ATOM 906 O O . HIS A 1 115 ? 3.493 5.045 -18.882 1.00 93.88 115 HIS A O 1
ATOM 912 N N . LEU A 1 116 ? 5.679 4.701 -18.549 1.00 93.56 116 LEU A N 1
ATOM 913 C CA . LEU A 1 116 ? 5.672 5.091 -17.135 1.00 93.56 116 LEU A CA 1
ATOM 914 C C . LEU A 1 116 ? 5.252 6.551 -16.910 1.00 93.56 116 LEU A C 1
ATOM 916 O O . LEU A 1 116 ? 4.629 6.850 -15.892 1.00 93.56 116 LEU A O 1
ATOM 920 N N . LYS A 1 117 ? 5.606 7.465 -17.821 1.00 91.44 117 LYS A N 1
ATOM 921 C CA . LYS A 1 117 ? 5.148 8.861 -17.759 1.00 91.44 117 LYS A CA 1
ATOM 922 C C . LYS A 1 117 ? 3.665 8.976 -18.083 1.00 91.44 117 LYS A C 1
ATOM 924 O O . LYS A 1 117 ? 2.982 9.733 -17.409 1.00 91.44 117 LYS A O 1
ATOM 929 N N . ASP A 1 118 ? 3.184 8.225 -19.071 1.00 90.44 118 ASP A N 1
ATOM 930 C CA . ASP A 1 118 ? 1.784 8.267 -19.503 1.00 90.44 118 ASP A CA 1
ATOM 931 C C . ASP A 1 118 ? 0.832 7.816 -18.379 1.00 90.44 118 ASP A C 1
ATOM 933 O O . ASP A 1 118 ? -0.258 8.364 -18.221 1.00 90.44 118 ASP A O 1
ATOM 937 N N . TYR A 1 119 ? 1.270 6.865 -17.547 1.00 87.62 119 TYR A N 1
ATOM 938 C CA . TYR A 1 119 ? 0.533 6.419 -16.361 1.00 87.62 119 TYR A CA 1
ATOM 939 C C . TYR A 1 119 ? 0.518 7.432 -15.203 1.00 87.62 119 TYR A C 1
ATOM 941 O O . TYR A 1 119 ? -0.384 7.372 -14.361 1.00 87.62 119 TYR A O 1
ATOM 949 N N . ASP A 1 120 ? 1.500 8.341 -15.149 1.00 86.69 120 ASP A N 1
ATOM 950 C CA . ASP A 1 120 ? 1.618 9.431 -14.168 1.00 86.69 120 ASP A CA 1
ATOM 951 C C . ASP A 1 120 ? 1.296 8.996 -12.723 1.00 86.69 120 ASP A C 1
ATOM 953 O O . ASP A 1 120 ? 0.434 9.555 -12.040 1.00 86.69 120 ASP A O 1
ATOM 957 N N . ILE A 1 121 ? 1.917 7.900 -12.275 1.00 85.06 121 ILE A N 1
ATOM 958 C CA . ILE A 1 121 ? 1.702 7.357 -10.927 1.00 85.06 121 ILE A CA 1
ATOM 959 C C . ILE A 1 121 ? 2.490 8.211 -9.929 1.00 85.06 121 ILE A C 1
ATOM 961 O O . ILE A 1 121 ? 3.727 8.263 -9.968 1.00 85.06 121 ILE A O 1
ATOM 965 N N . ALA A 1 122 ? 1.757 8.885 -9.043 1.00 77.06 122 ALA A N 1
ATOM 966 C CA . ALA A 1 122 ? 2.293 9.798 -8.045 1.00 77.06 122 ALA A CA 1
ATOM 967 C C . ALA A 1 122 ? 2.070 9.235 -6.626 1.00 77.06 122 ALA A C 1
ATOM 969 O O . ALA A 1 122 ? 0.934 8.904 -6.306 1.00 77.06 122 ALA A O 1
ATOM 970 N N . PRO A 1 123 ? 3.089 9.203 -5.742 1.00 65.81 123 PRO A N 1
ATOM 971 C CA . PRO A 1 123 ? 2.968 8.615 -4.395 1.00 65.81 123 PRO A CA 1
ATOM 972 C C . PRO A 1 123 ? 1.995 9.324 -3.440 1.00 65.81 123 PRO A C 1
ATOM 974 O O . PRO A 1 123 ? 1.776 8.872 -2.325 1.00 65.81 123 PRO A O 1
ATOM 977 N N . ASN A 1 124 ? 1.490 10.500 -3.814 1.00 72.69 124 ASN A N 1
ATOM 978 C CA . ASN A 1 124 ? 0.560 11.295 -3.011 1.00 72.69 124 ASN A CA 1
ATOM 979 C C . ASN A 1 124 ? -0.883 11.222 -3.533 1.00 72.69 124 ASN A C 1
ATOM 981 O O . ASN A 1 124 ? -1.722 12.024 -3.122 1.00 72.69 124 ASN A O 1
ATOM 985 N N . MET A 1 125 ? -1.165 10.320 -4.476 1.00 79.50 125 MET A N 1
ATOM 986 C CA . MET A 1 125 ? -2.513 10.123 -4.988 1.00 79.50 125 MET A CA 1
ATOM 987 C C . MET A 1 125 ? -3.344 9.219 -4.069 1.00 79.50 125 MET A C 1
ATOM 989 O O . MET A 1 125 ? -2.832 8.589 -3.150 1.00 79.50 125 MET A O 1
ATOM 993 N N . GLN A 1 126 ? -4.654 9.169 -4.305 1.00 78.31 126 GLN A N 1
ATOM 994 C CA . GLN A 1 126 ? -5.548 8.283 -3.563 1.00 78.31 126 GLN A CA 1
ATOM 995 C C . GLN A 1 126 ? -5.167 6.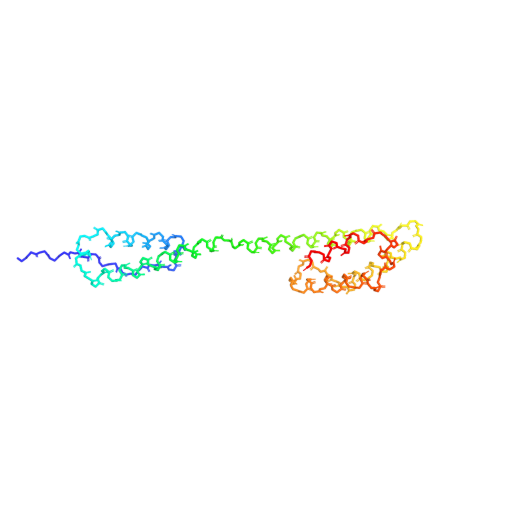801 -3.777 1.00 78.31 126 GLN A C 1
ATOM 997 O O . GLN A 1 126 ? -4.948 6.390 -4.920 1.00 78.31 126 GLN A O 1
ATOM 1002 N N . LEU A 1 127 ? -5.145 6.007 -2.698 1.00 73.56 127 LEU A N 1
ATOM 1003 C CA . LEU A 1 127 ? -4.631 4.627 -2.673 1.00 73.56 127 LEU A CA 1
ATOM 1004 C C . LEU A 1 127 ? -5.327 3.693 -3.668 1.00 73.56 127 LEU A C 1
ATOM 1006 O O . LEU A 1 127 ? -4.669 2.946 -4.392 1.00 73.56 127 LEU A O 1
ATOM 1010 N N . GLU A 1 128 ? -6.656 3.753 -3.762 1.00 78.88 128 GLU A N 1
ATOM 1011 C CA . GLU A 1 128 ? -7.412 2.909 -4.693 1.00 78.88 128 GLU A CA 1
ATOM 1012 C C . GLU A 1 128 ? -7.059 3.241 -6.148 1.00 78.88 128 GLU A C 1
ATOM 1014 O O . GLU A 1 128 ? -6.967 2.360 -7.005 1.00 78.88 128 GLU A O 1
ATOM 1019 N N . ARG A 1 129 ? -6.801 4.524 -6.425 1.00 81.50 129 ARG A N 1
ATOM 1020 C CA . ARG A 1 129 ? -6.426 5.007 -7.755 1.00 81.50 129 ARG A CA 1
ATOM 1021 C C . ARG A 1 129 ? -4.997 4.611 -8.117 1.00 81.50 129 ARG A C 1
ATOM 1023 O O . ARG A 1 129 ? -4.752 4.270 -9.272 1.00 81.50 129 ARG A O 1
ATOM 1030 N N . GLU A 1 130 ? -4.069 4.660 -7.166 1.00 83.50 130 GLU A N 1
ATOM 1031 C CA . GLU A 1 130 ? -2.706 4.156 -7.353 1.00 83.50 130 GLU A CA 1
ATOM 1032 C C . GLU A 1 130 ? -2.718 2.655 -7.647 1.00 83.50 130 GLU A C 1
ATOM 1034 O O . GLU A 1 130 ? -2.174 2.223 -8.663 1.00 83.50 130 GLU A O 1
ATOM 1039 N N . THR A 1 131 ? -3.420 1.882 -6.817 1.00 81.88 131 THR A N 1
ATOM 1040 C CA . THR A 1 131 ? -3.523 0.425 -6.956 1.00 81.88 131 THR A CA 1
ATOM 1041 C C . THR A 1 131 ? -4.080 0.042 -8.330 1.00 81.88 131 THR A C 1
ATOM 1043 O O . THR A 1 131 ? -3.466 -0.747 -9.045 1.00 81.88 131 THR A O 1
ATOM 1046 N N . ALA A 1 132 ? -5.184 0.665 -8.760 1.00 85.62 132 ALA A N 1
ATOM 1047 C CA . ALA A 1 132 ? -5.778 0.406 -10.073 1.00 85.62 132 ALA A CA 1
ATOM 1048 C C . ALA A 1 132 ? -4.827 0.745 -11.238 1.00 85.62 132 ALA A C 1
ATOM 1050 O O . ALA A 1 132 ? -4.775 0.027 -12.236 1.00 85.62 132 ALA A O 1
ATOM 1051 N N . ARG A 1 133 ? -4.039 1.823 -11.120 1.00 89.38 133 ARG A N 1
ATOM 1052 C CA . ARG A 1 133 ? -3.048 2.189 -12.144 1.00 89.38 133 ARG A CA 1
ATOM 1053 C C . ARG A 1 133 ? -1.887 1.205 -12.203 1.00 89.38 133 ARG A C 1
ATOM 1055 O O . ARG A 1 133 ? -1.442 0.889 -13.300 1.00 89.38 133 ARG A O 1
ATOM 1062 N N . ILE A 1 134 ? -1.413 0.721 -11.056 1.00 88.88 134 ILE A N 1
ATOM 1063 C CA . ILE A 1 134 ? -0.346 -0.284 -11.010 1.00 88.88 134 ILE A CA 1
ATOM 1064 C C . ILE A 1 134 ? -0.842 -1.614 -11.588 1.00 88.88 134 ILE A C 1
ATOM 1066 O O . ILE A 1 134 ? -0.090 -2.242 -12.326 1.00 88.88 134 ILE A O 1
ATOM 1070 N N . MET A 1 135 ? -2.089 -2.024 -11.327 1.00 89.38 135 MET A N 1
ATOM 1071 C CA . MET A 1 135 ? -2.669 -3.222 -11.957 1.00 89.38 135 MET A CA 1
ATOM 1072 C C . MET A 1 135 ? -2.652 -3.120 -13.487 1.00 89.38 135 MET A C 1
ATOM 1074 O O . MET A 1 135 ? -2.073 -3.977 -14.148 1.00 89.38 135 MET A O 1
ATOM 1078 N N . ASN A 1 136 ? -3.189 -2.031 -14.042 1.00 92.00 136 ASN A N 1
ATOM 1079 C CA . ASN A 1 136 ? -3.214 -1.834 -15.494 1.00 92.00 136 ASN A CA 1
ATOM 1080 C C . ASN A 1 136 ? -1.797 -1.751 -16.091 1.00 92.00 136 ASN A C 1
ATOM 1082 O O . ASN A 1 136 ? -1.540 -2.304 -17.158 1.00 92.00 136 ASN A O 1
ATOM 1086 N N . LEU A 1 137 ? -0.861 -1.105 -15.384 1.00 93.25 137 LEU A N 1
ATOM 1087 C CA . LEU A 1 137 ? 0.544 -1.072 -15.784 1.00 93.25 137 LEU A CA 1
ATOM 1088 C C . LEU A 1 137 ? 1.125 -2.489 -15.856 1.00 93.25 137 LEU A C 1
ATOM 1090 O O . LEU A 1 137 ? 1.778 -2.823 -16.836 1.00 93.25 137 LEU A O 1
ATOM 1094 N N . VAL A 1 138 ? 0.908 -3.327 -14.839 1.00 93.19 138 VAL A N 1
ATOM 1095 C CA . VAL A 1 138 ? 1.402 -4.714 -14.827 1.00 93.19 138 VAL A CA 1
ATOM 1096 C C . VAL A 1 138 ? 0.823 -5.513 -15.995 1.00 93.19 138 VAL A C 1
ATOM 1098 O O . VAL A 1 138 ? 1.577 -6.213 -16.669 1.00 93.19 138 VAL A O 1
ATOM 1101 N N . ASP A 1 139 ? -0.466 -5.357 -16.293 1.00 94.81 139 ASP A N 1
ATOM 1102 C CA . ASP A 1 139 ? -1.106 -6.027 -17.429 1.00 94.81 139 ASP A CA 1
ATOM 1103 C C . ASP A 1 139 ? -0.510 -5.584 -18.776 1.00 94.81 139 ASP A C 1
ATOM 1105 O O . ASP A 1 139 ? -0.223 -6.419 -19.640 1.00 94.81 139 ASP A O 1
ATOM 1109 N N . ASP A 1 140 ? -0.246 -4.286 -18.953 1.00 94.88 140 ASP A N 1
ATOM 1110 C CA . ASP A 1 140 ? 0.437 -3.759 -20.139 1.00 94.88 140 ASP A CA 1
ATOM 1111 C C . ASP A 1 140 ? 1.872 -4.305 -20.260 1.00 94.88 140 ASP A C 1
ATOM 1113 O O . ASP A 1 140 ? 2.342 -4.590 -21.367 1.00 94.88 140 ASP A O 1
ATOM 1117 N N . LEU A 1 141 ? 2.575 -4.486 -19.138 1.00 94.75 141 LEU A N 1
ATOM 1118 C CA . LEU A 1 141 ? 3.927 -5.052 -19.098 1.00 94.75 141 LEU A CA 1
ATOM 1119 C C . LEU A 1 141 ? 3.952 -6.558 -19.397 1.00 94.75 141 LEU A C 1
ATOM 1121 O O . LEU A 1 141 ? 4.905 -7.027 -20.022 1.00 94.75 141 LEU A O 1
ATOM 1125 N N . ASP A 1 142 ? 2.911 -7.298 -19.013 1.00 92.00 142 ASP A N 1
ATOM 1126 C CA . ASP A 1 142 ? 2.740 -8.725 -19.323 1.00 92.00 142 ASP A CA 1
ATOM 1127 C C . ASP A 1 142 ? 2.269 -8.968 -20.769 1.00 92.00 142 ASP A C 1
ATOM 1129 O O . ASP A 1 142 ? 2.476 -10.054 -21.314 1.00 92.00 142 ASP A O 1
ATOM 1133 N N . THR A 1 143 ? 1.655 -7.968 -21.410 1.00 93.50 143 THR A N 1
ATOM 1134 C CA . THR A 1 143 ? 1.067 -8.101 -22.750 1.00 93.50 143 THR A CA 1
ATOM 1135 C C . THR A 1 143 ? 1.775 -7.217 -23.778 1.00 93.50 143 THR A C 1
ATOM 1137 O O . THR A 1 143 ? 2.650 -7.680 -24.514 1.00 93.50 143 THR A O 1
ATOM 1140 N N . LYS A 1 144 ? 1.424 -5.932 -23.830 1.00 95.19 144 LYS A N 1
ATOM 1141 C CA . LYS A 1 144 ? 1.860 -4.957 -24.836 1.00 95.19 144 LYS A CA 1
ATOM 1142 C C . LYS A 1 144 ? 3.371 -4.724 -24.842 1.00 95.19 144 LYS A C 1
ATOM 1144 O O . LYS A 1 144 ? 3.945 -4.525 -25.911 1.00 95.19 144 LYS A O 1
ATOM 1149 N N . TYR A 1 145 ? 4.008 -4.758 -23.673 1.00 95.50 145 TYR A N 1
ATOM 1150 C CA . TYR A 1 145 ? 5.436 -4.482 -23.503 1.00 95.50 145 TYR A CA 1
ATOM 1151 C C . TYR A 1 145 ? 6.259 -5.702 -23.057 1.00 95.50 145 TYR A C 1
ATOM 1153 O O . TYR A 1 145 ? 7.413 -5.562 -22.639 1.00 95.50 145 TYR A O 1
ATOM 1161 N N . ALA A 1 146 ? 5.710 -6.914 -23.192 1.00 95.69 146 ALA A N 1
ATOM 1162 C CA . ALA A 1 146 ? 6.366 -8.149 -22.757 1.00 95.69 146 ALA A CA 1
ATOM 1163 C C . ALA A 1 146 ? 7.747 -8.360 -23.407 1.00 95.69 146 ALA A C 1
ATOM 1165 O O . ALA A 1 146 ? 8.686 -8.843 -22.767 1.00 95.69 146 ALA A O 1
ATOM 1166 N N . ALA A 1 147 ? 7.903 -7.961 -24.674 1.00 95.75 147 ALA A N 1
ATOM 1167 C CA . ALA A 1 147 ? 9.177 -8.047 -25.385 1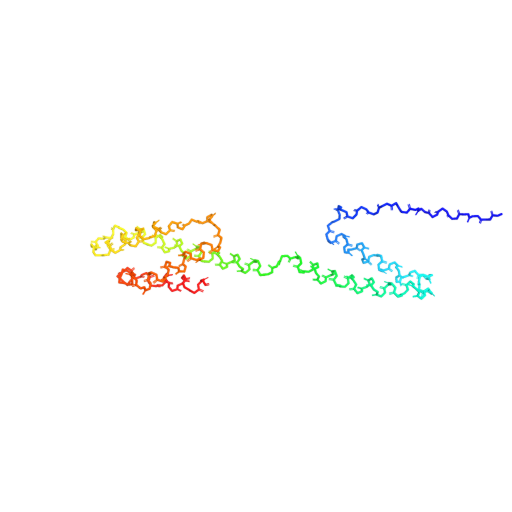.00 95.75 147 ALA A CA 1
ATOM 1168 C C . ALA A 1 147 ? 10.242 -7.125 -24.764 1.00 95.75 147 ALA A C 1
ATOM 1170 O O . ALA A 1 147 ? 11.374 -7.554 -24.539 1.00 95.75 147 ALA A O 1
ATOM 1171 N N . GLN A 1 148 ? 9.872 -5.887 -24.432 1.00 95.88 148 GLN A N 1
ATOM 1172 C CA . GLN A 1 148 ? 10.738 -4.899 -23.790 1.00 95.88 148 GLN A CA 1
ATOM 1173 C C . GLN A 1 148 ? 11.123 -5.350 -22.377 1.00 95.88 148 GLN A C 1
ATOM 1175 O O . GLN A 1 148 ? 12.300 -5.308 -22.018 1.00 95.88 148 GLN A O 1
ATOM 1180 N N . VAL A 1 149 ? 10.159 -5.858 -21.602 1.00 96.25 149 VAL A N 1
ATOM 1181 C CA . VAL A 1 149 ? 10.396 -6.425 -20.263 1.00 96.25 149 VAL A CA 1
ATOM 1182 C C . VAL A 1 149 ? 11.392 -7.583 -20.326 1.00 96.25 149 VAL A C 1
ATOM 1184 O O . VAL A 1 149 ? 12.306 -7.654 -19.501 1.00 96.25 149 VAL A O 1
ATOM 1187 N N . LYS A 1 150 ? 11.258 -8.468 -21.321 1.00 96.19 150 LYS A N 1
ATOM 1188 C CA . LYS A 1 150 ? 12.170 -9.599 -21.527 1.00 96.19 150 LYS A CA 1
ATOM 1189 C C . LYS A 1 150 ? 13.575 -9.141 -21.915 1.00 96.19 150 LYS A C 1
ATOM 1191 O O . LYS A 1 150 ? 14.539 -9.598 -21.310 1.00 96.19 150 LYS A O 1
ATOM 1196 N N . ILE A 1 151 ? 13.696 -8.235 -22.888 1.00 96.00 151 ILE A N 1
ATOM 1197 C CA . ILE A 1 151 ? 14.989 -7.708 -23.359 1.00 96.00 151 ILE A CA 1
ATOM 1198 C C . ILE A 1 151 ? 15.759 -7.028 -22.221 1.00 96.00 151 ILE A C 1
ATOM 1200 O O . ILE A 1 151 ? 16.976 -7.166 -22.131 1.00 96.00 151 ILE A O 1
ATOM 1204 N N . LEU A 1 152 ? 15.056 -6.335 -21.326 1.00 96.19 152 LEU A N 1
ATOM 1205 C CA . LEU A 1 152 ? 15.655 -5.612 -20.204 1.00 96.19 152 LEU A CA 1
ATOM 1206 C C . LEU A 1 152 ? 15.763 -6.433 -18.915 1.00 96.19 152 LEU A C 1
ATOM 1208 O O . LEU A 1 152 ? 16.228 -5.915 -17.904 1.00 96.19 152 LEU A O 1
ATOM 1212 N N . SER A 1 153 ? 15.348 -7.704 -18.935 1.00 95.62 153 SER A N 1
ATOM 1213 C CA . SER A 1 153 ? 15.336 -8.583 -17.756 1.00 95.62 153 SER A CA 1
ATOM 1214 C C . SER A 1 153 ? 14.556 -8.006 -16.562 1.00 95.62 153 SER A C 1
ATOM 1216 O O . SER A 1 153 ? 14.911 -8.221 -15.407 1.00 95.62 153 SER A O 1
ATOM 1218 N N . LEU A 1 154 ? 13.462 -7.285 -16.831 1.00 96.56 154 LEU A N 1
ATOM 1219 C CA . LEU A 1 154 ? 12.646 -6.615 -15.807 1.00 96.56 154 LEU A CA 1
ATOM 1220 C C . LEU A 1 154 ? 11.516 -7.495 -15.249 1.00 96.56 154 LEU A C 1
ATOM 1222 O O . LEU A 1 154 ? 10.783 -7.060 -14.364 1.00 96.56 154 LEU A O 1
ATOM 1226 N N . LYS A 1 155 ? 11.388 -8.742 -15.722 1.00 94.75 155 LYS A N 1
ATOM 1227 C CA . LYS A 1 155 ? 10.343 -9.689 -15.298 1.00 94.75 155 LYS A CA 1
ATOM 1228 C C . LYS A 1 155 ? 10.231 -9.867 -13.770 1.00 94.75 155 LYS A C 1
ATOM 1230 O O . LYS A 1 155 ? 9.100 -9.869 -13.294 1.00 94.75 155 LYS A O 1
ATOM 1235 N N . PRO A 1 156 ? 11.331 -9.909 -12.984 1.00 95.62 156 PRO A N 1
ATOM 1236 C CA . PRO A 1 156 ? 11.232 -9.994 -11.525 1.00 95.62 156 PRO A CA 1
ATOM 1237 C C . PRO A 1 156 ? 10.472 -8.825 -10.886 1.00 95.62 156 PRO A C 1
ATOM 1239 O O . PRO A 1 156 ? 9.753 -9.029 -9.914 1.00 95.62 156 PRO A O 1
ATOM 1242 N N . TYR A 1 157 ? 10.589 -7.611 -11.436 1.00 93.94 157 TYR A N 1
ATOM 1243 C CA . TYR A 1 157 ? 9.825 -6.461 -10.948 1.00 93.94 157 TYR A CA 1
ATOM 1244 C C . TYR A 1 157 ? 8.341 -6.584 -11.285 1.00 93.94 157 TYR A C 1
ATOM 1246 O O . TYR A 1 157 ? 7.508 -6.285 -10.438 1.00 93.94 157 TYR A O 1
ATOM 1254 N N . VAL A 1 158 ? 8.011 -7.032 -12.500 1.00 93.69 158 VAL A N 1
ATOM 1255 C CA . VAL A 1 158 ? 6.616 -7.214 -12.938 1.00 93.69 158 VAL A CA 1
ATOM 1256 C C . VAL A 1 158 ? 5.920 -8.271 -12.080 1.00 93.69 158 VAL A C 1
ATOM 1258 O O . VAL A 1 158 ? 4.826 -8.030 -11.579 1.00 93.69 158 VAL A O 1
ATOM 1261 N N . ASP A 1 159 ? 6.594 -9.392 -11.815 1.00 94.00 159 ASP A N 1
ATOM 1262 C CA . ASP A 1 159 ? 6.065 -10.459 -10.959 1.00 94.00 159 ASP A CA 1
ATOM 1263 C C . ASP A 1 159 ? 5.906 -10.017 -9.503 1.00 94.00 159 ASP A C 1
ATOM 1265 O O . ASP A 1 159 ? 4.888 -10.308 -8.876 1.00 94.00 159 ASP A O 1
ATOM 1269 N N . ALA A 1 160 ? 6.876 -9.267 -8.971 1.00 92.75 160 ALA A N 1
ATOM 1270 C CA . ALA A 1 160 ? 6.786 -8.718 -7.623 1.00 92.75 160 ALA A CA 1
ATOM 1271 C C . ALA A 1 160 ? 5.641 -7.699 -7.491 1.00 92.75 160 ALA A C 1
ATOM 1273 O O . ALA A 1 160 ? 4.907 -7.735 -6.507 1.00 92.75 160 ALA A O 1
ATOM 1274 N N . LEU A 1 161 ? 5.436 -6.831 -8.491 1.00 91.44 161 LEU A N 1
ATOM 1275 C CA . LEU A 1 161 ? 4.300 -5.901 -8.519 1.00 91.44 161 LEU A CA 1
ATOM 1276 C C . LEU A 1 161 ? 2.962 -6.641 -8.585 1.00 91.44 161 LEU A C 1
ATOM 1278 O O . LEU A 1 161 ? 2.014 -6.247 -7.913 1.00 91.44 161 LEU A O 1
ATOM 1282 N N . LYS A 1 162 ? 2.894 -7.730 -9.355 1.00 91.00 162 LYS A N 1
ATOM 1283 C CA . LYS A 1 162 ? 1.697 -8.565 -9.473 1.00 91.00 162 LYS A CA 1
ATOM 1284 C C . LYS A 1 162 ? 1.350 -9.290 -8.176 1.00 91.00 162 LYS A C 1
ATOM 1286 O O . LYS A 1 162 ? 0.178 -9.442 -7.874 1.00 91.00 162 LYS A O 1
ATOM 1291 N N . ALA A 1 163 ? 2.356 -9.738 -7.427 1.00 89.25 163 ALA A N 1
ATOM 1292 C CA . ALA A 1 163 ? 2.169 -10.412 -6.143 1.00 89.25 163 ALA A CA 1
ATOM 1293 C C . ALA A 1 163 ? 1.852 -9.447 -4.985 1.00 89.25 163 ALA A C 1
ATOM 1295 O O . ALA A 1 163 ? 1.251 -9.860 -3.993 1.00 89.25 163 ALA A O 1
ATOM 1296 N N . ALA A 1 164 ? 2.293 -8.189 -5.088 1.00 84.81 164 ALA A N 1
ATOM 1297 C CA . ALA A 1 164 ? 2.039 -7.152 -4.089 1.00 84.81 164 ALA A CA 1
ATOM 1298 C C . ALA A 1 164 ? 0.657 -6.480 -4.235 1.00 84.81 164 ALA A C 1
ATOM 1300 O O . ALA A 1 164 ? 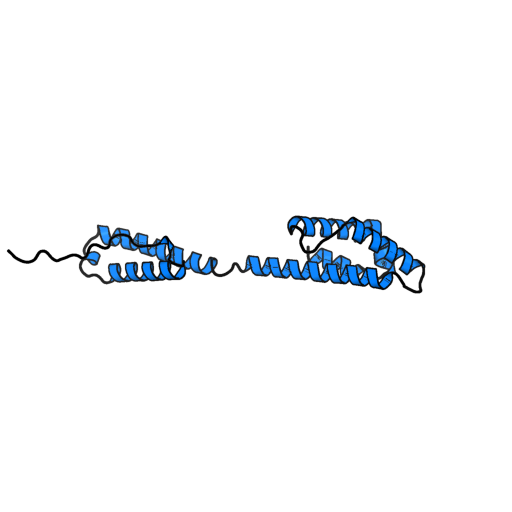0.187 -5.867 -3.274 1.00 84.81 164 ALA A O 1
ATOM 1301 N N . ASN A 1 165 ? 0.030 -6.594 -5.412 1.00 72.38 165 ASN A N 1
ATOM 1302 C CA . ASN A 1 165 ? -1.353 -6.183 -5.682 1.00 72.38 165 ASN A CA 1
ATOM 1303 C C . ASN A 1 165 ? -2.360 -7.263 -5.270 1.00 72.38 165 ASN A C 1
ATOM 1305 O O . ASN A 1 165 ? -3.457 -6.869 -4.815 1.00 72.38 165 ASN A O 1
#

InterPro domains:
  IPR046228 Protein of unknown function DUF6261 [PF19775] (73-165)

pLDDT: mean 84.49, std 12.16, range [39.0, 96.56]